Protein AF-A0A7X8E105-F1 (afdb_monomer)

Foldseek 3Di:
DVVVVPLVAAADCVNVPCVLVVCVVVVVVVSNVVSVVRYDPDPQSPAAADDPPPPPPDPDPVCVVVVPDDDAAQEDDPVLVVCVVVLVVCVVVVVVVVNVVVCVNHNHHNYHHPDDDPPVVLVPDDPVVNCVSVVDDDPNHPYPDVCVVVVVVVVVVVVD

Radius of gyration: 24.84 Å; Cα contacts (8 Å, |Δi|>4): 97; chains: 1; bounding box: 50×41×73 Å

pLDDT: mean 80.39, std 12.12, range [47.88, 96.81]

Mean predicted aligned error: 11.51 Å

Secondary structure (DSSP, 8-state):
-HHHHHHHS--SGGGTTTHHHHHHHTT-HHHHHHHHHTS---TTTSPEEPP----SS----HHHHTTPPPPPPSB--HHHHHHHHHHHHHHHTT-HHHHHHHHHHSPPPSBS--PPPPHHHHTTS-HHHHHHHTT-----EEP--TTHHHHHHHHHHHT-

Sequence (160 aa):
MLTKLNNQLLVNDSQLGDHLNQAVHQGRRSDFGLLLALLSEDARDLPRIADDATTDAGQTDWRQYFELPEQNPLYSGELDHLRAPQLSELAQHKQLDSLRLMIAMRAEPLRHANDLLPTEVSTNLDPRTQARLAGLQYHSTLPQDPSRILSVIESVNALA

Solvent-accessible surface area (backbone atoms only — not comparable to full-atom values): 9952 Å² total; per-residue (Å²): 114,65,72,60,50,53,76,76,44,67,51,53,66,82,81,52,61,61,54,58,58,49,22,60,77,70,66,36,60,69,58,34,53,52,58,60,69,52,35,56,85,52,80,83,74,52,83,39,71,47,70,75,78,73,65,84,76,64,82,70,57,62,50,69,76,66,66,53,75,82,80,69,45,62,45,47,51,75,68,48,65,68,42,50,60,57,52,48,51,30,58,73,70,64,37,57,69,62,44,49,52,50,42,72,78,50,58,73,48,80,32,69,67,88,72,76,73,56,70,80,58,50,72,68,42,56,70,69,59,40,43,40,74,73,69,53,77,85,83,60,54,44,78,82,54,84,64,64,58,50,59,54,53,52,54,54,62,76,74,108

Structure (mmCIF, N/CA/C/O backbone):
data_AF-A0A7X8E105-F1
#
_entry.id   AF-A0A7X8E105-F1
#
loop_
_atom_site.group_PDB
_atom_site.id
_atom_site.type_symbol
_atom_site.label_atom_id
_atom_site.label_alt_id
_atom_site.label_comp_id
_atom_site.label_asym_id
_atom_site.label_entity_id
_atom_site.label_seq_id
_atom_site.pdbx_PDB_ins_code
_atom_site.Cartn_x
_atom_site.Cartn_y
_atom_site.Cartn_z
_atom_site.occupancy
_atom_site.B_iso_or_equiv
_atom_site.auth_seq_id
_atom_site.auth_comp_id
_atom_site.auth_asym_id
_atom_site.auth_atom_id
_atom_site.pdbx_PDB_model_num
ATOM 1 N N . MET A 1 1 ? -9.027 20.424 5.148 1.00 47.88 1 MET A N 1
ATOM 2 C CA . MET A 1 1 ? -10.312 19.850 4.683 1.00 47.88 1 MET A CA 1
ATOM 3 C C . MET A 1 1 ? -10.515 18.412 5.163 1.00 47.88 1 MET A C 1
ATOM 5 O O . MET A 1 1 ? -11.601 18.147 5.653 1.00 47.88 1 MET A O 1
ATOM 9 N N . LEU A 1 2 ? -9.517 17.510 5.139 1.00 56.56 2 LEU A N 1
ATOM 10 C CA . LEU A 1 2 ? -9.733 16.121 5.608 1.00 56.56 2 LEU A CA 1
ATOM 11 C C . LEU A 1 2 ? -9.929 15.945 7.111 1.00 56.56 2 LEU A C 1
ATOM 13 O O . LEU A 1 2 ? -10.621 15.023 7.508 1.00 56.56 2 LEU A O 1
ATOM 17 N N . THR A 1 3 ? -9.389 16.823 7.955 1.00 58.59 3 THR A N 1
ATOM 18 C CA . THR A 1 3 ? -9.694 16.801 9.398 1.00 58.59 3 THR A CA 1
ATOM 19 C C . THR A 1 3 ? -11.183 17.027 9.672 1.00 58.59 3 THR A C 1
ATOM 21 O O . THR A 1 3 ? -11.729 16.448 10.603 1.00 58.59 3 THR A O 1
ATOM 24 N N . LYS A 1 4 ? -11.874 17.798 8.817 1.00 62.94 4 LYS A N 1
ATOM 25 C CA . LYS A 1 4 ? -13.337 17.940 8.878 1.00 62.94 4 LYS A CA 1
ATOM 26 C C . LYS A 1 4 ? -14.056 16.658 8.440 1.00 62.94 4 LYS A C 1
ATOM 28 O O . LYS A 1 4 ? -15.032 16.297 9.079 1.00 62.94 4 LYS A O 1
ATOM 33 N N . LEU A 1 5 ? -13.547 15.965 7.414 1.00 67.94 5 LEU A N 1
ATOM 34 C CA . LEU A 1 5 ? -14.068 14.660 6.976 1.00 67.94 5 LEU A CA 1
ATOM 35 C C . LEU A 1 5 ? -13.868 13.579 8.053 1.00 67.94 5 LEU A C 1
ATOM 37 O O . LEU A 1 5 ? -14.796 12.830 8.326 1.00 67.94 5 LEU A O 1
ATOM 41 N N . ASN A 1 6 ? -12.708 13.544 8.724 1.00 69.56 6 ASN A N 1
ATOM 42 C CA . ASN A 1 6 ? -12.470 12.649 9.865 1.00 69.56 6 ASN A CA 1
ATOM 43 C C . ASN A 1 6 ? -13.480 12.880 10.985 1.00 69.56 6 ASN A C 1
ATOM 45 O O . ASN A 1 6 ? -13.945 11.920 11.567 1.00 69.56 6 ASN A O 1
ATOM 49 N N . ASN A 1 7 ? -13.840 14.127 11.286 1.00 68.19 7 ASN A N 1
ATOM 50 C CA . ASN A 1 7 ? -14.806 14.403 12.350 1.00 68.19 7 ASN A CA 1
ATOM 51 C C . ASN A 1 7 ? -16.255 14.057 11.972 1.00 68.19 7 ASN A C 1
ATOM 53 O O . ASN A 1 7 ? -17.110 14.027 12.851 1.00 68.19 7 ASN A O 1
ATOM 57 N N . GLN A 1 8 ? -16.545 13.841 10.688 1.00 75.44 8 GLN A N 1
ATOM 58 C CA . GLN A 1 8 ? -17.881 13.491 10.195 1.00 75.44 8 GLN A CA 1
ATOM 59 C C . GLN A 1 8 ? -18.076 11.981 10.009 1.00 75.44 8 GLN A C 1
ATOM 61 O O . GLN A 1 8 ? -19.216 11.526 9.974 1.00 75.44 8 GLN A O 1
ATOM 66 N N . LEU A 1 9 ? -16.988 11.218 9.888 1.00 80.50 9 LEU A N 1
ATOM 67 C CA . LEU A 1 9 ? -17.001 9.772 9.682 1.00 80.50 9 LEU A CA 1
ATOM 68 C C . LEU A 1 9 ? -16.396 9.061 10.889 1.00 80.50 9 LEU A C 1
ATOM 70 O O . LEU A 1 9 ? -15.432 9.542 11.484 1.00 80.50 9 LEU A O 1
ATOM 74 N N . LEU A 1 10 ? -16.940 7.893 11.222 1.00 83.25 10 LEU A N 1
ATOM 75 C CA . LEU A 1 10 ? -16.313 7.009 12.193 1.00 83.25 10 LEU A CA 1
ATOM 76 C C . LEU A 1 10 ? -15.106 6.332 11.525 1.00 83.25 10 LEU A C 1
ATOM 78 O O . LEU A 1 10 ? -15.246 5.670 10.505 1.00 83.25 10 LEU A O 1
ATOM 82 N N . VAL A 1 11 ? -13.914 6.558 12.060 1.00 79.19 11 VAL A N 1
ATOM 83 C CA . VAL A 1 11 ? -12.634 6.084 11.516 1.00 79.19 11 VAL A CA 1
ATOM 84 C C . VAL A 1 11 ? -11.923 5.219 12.545 1.00 79.19 11 VAL A C 1
ATOM 86 O O . VAL A 1 11 ? -11.534 4.102 12.232 1.00 79.19 11 VAL A O 1
ATOM 89 N N . ASN A 1 12 ? -11.765 5.730 13.767 1.00 80.38 12 ASN A N 1
ATOM 90 C CA . ASN A 1 12 ? -10.995 5.093 14.830 1.00 80.38 12 ASN A CA 1
ATOM 91 C C . ASN A 1 12 ? -11.792 5.036 16.135 1.00 80.38 12 ASN A C 1
ATOM 93 O O . ASN A 1 12 ? -12.640 5.886 16.402 1.00 80.38 12 ASN A O 1
ATOM 97 N N . ASP A 1 13 ? -11.442 4.073 16.987 1.00 79.75 13 ASP A N 1
ATOM 98 C CA . ASP A 1 13 ? -12.097 3.855 18.283 1.00 79.75 13 ASP A CA 1
ATOM 99 C C . ASP A 1 13 ? -11.965 5.058 19.236 1.00 79.75 13 ASP A C 1
ATOM 101 O O . ASP A 1 13 ? -12.845 5.334 20.042 1.00 79.75 13 ASP A O 1
ATOM 105 N N . SER A 1 14 ? -10.932 5.891 19.070 1.00 79.44 14 SER A N 1
ATOM 106 C CA . SER A 1 14 ? -10.806 7.140 19.836 1.00 79.44 14 SER A CA 1
ATOM 107 C C . SER A 1 14 ? -11.996 8.093 19.658 1.00 79.44 14 SER A C 1
ATOM 109 O O . SER A 1 14 ? -12.254 8.916 20.532 1.00 79.44 14 SER A O 1
ATOM 111 N N . GLN A 1 15 ? -12.737 7.981 18.551 1.00 80.25 15 GLN A N 1
ATOM 112 C CA . GLN A 1 15 ? -13.951 8.758 18.296 1.00 80.25 15 GLN A CA 1
ATOM 113 C C . GLN A 1 15 ? -15.186 8.166 18.988 1.00 80.25 15 GLN A C 1
ATOM 115 O O . GLN A 1 15 ? -16.162 8.883 19.199 1.00 80.25 15 GLN A O 1
ATOM 120 N N . LEU A 1 16 ? -15.144 6.879 19.347 1.00 83.75 16 LEU A N 1
ATOM 121 C CA . LEU A 1 16 ? -16.179 6.187 20.118 1.00 83.75 16 LEU A CA 1
ATOM 122 C C . LEU A 1 16 ? -16.020 6.391 21.632 1.00 83.75 16 LEU A C 1
ATOM 124 O O . LEU A 1 16 ? -16.970 6.147 22.378 1.00 83.75 16 LEU A O 1
ATOM 128 N N . GLY A 1 17 ? -14.853 6.842 22.099 1.00 84.12 17 GLY A N 1
ATOM 129 C CA . GLY A 1 17 ? -14.579 7.024 23.525 1.00 84.12 17 GLY A CA 1
ATOM 130 C C . GLY A 1 17 ? -14.746 5.708 24.290 1.00 84.12 17 GLY A C 1
ATOM 131 O O . GLY A 1 17 ? -14.163 4.695 23.925 1.00 84.12 17 GLY A O 1
ATOM 132 N N . ASP A 1 18 ? -15.587 5.702 25.326 1.00 84.31 18 ASP A N 1
ATOM 133 C CA . ASP A 1 18 ? -15.815 4.509 26.153 1.00 84.31 18 ASP A CA 1
ATOM 134 C C . ASP A 1 18 ? -16.947 3.604 25.650 1.00 84.31 18 ASP A C 1
ATOM 136 O O . ASP A 1 18 ? -17.226 2.572 26.263 1.00 84.31 18 ASP A O 1
ATOM 140 N N . HIS A 1 19 ? -17.638 3.955 24.561 1.00 85.44 19 HIS A N 1
ATOM 141 C CA . HIS A 1 19 ? -18.810 3.198 24.112 1.00 85.44 19 HIS A CA 1
ATOM 142 C C . HIS A 1 19 ? -18.475 1.751 23.737 1.00 85.44 19 HIS A C 1
ATOM 144 O O . HIS A 1 19 ? -19.245 0.844 24.069 1.00 85.44 19 HIS A O 1
ATOM 150 N N . LEU A 1 20 ? -17.312 1.522 23.116 1.00 86.75 20 LEU A N 1
ATOM 151 C CA . LEU A 1 20 ? -16.842 0.179 22.785 1.00 86.75 20 LEU A CA 1
ATOM 152 C C . LEU A 1 20 ? -16.576 -0.640 24.062 1.00 86.75 20 LEU A C 1
ATOM 154 O O . LEU A 1 20 ? -17.087 -1.753 24.203 1.00 86.75 20 LEU A O 1
ATOM 158 N N . ASN A 1 21 ? -15.879 -0.053 25.040 1.00 86.62 21 ASN A N 1
ATOM 159 C CA . ASN A 1 21 ? -15.610 -0.674 26.342 1.00 86.62 21 ASN A CA 1
ATOM 160 C C . ASN A 1 21 ? -16.901 -0.973 27.119 1.00 86.62 21 ASN A C 1
ATOM 162 O O . ASN A 1 21 ? -17.079 -2.068 27.654 1.00 86.62 21 ASN A O 1
ATOM 166 N N . GLN A 1 22 ? -17.848 -0.035 27.150 1.00 89.25 22 GLN A N 1
ATOM 167 C CA . GLN A 1 22 ? -19.138 -0.218 27.817 1.00 89.25 22 GLN A CA 1
ATOM 168 C C . GLN A 1 22 ? -19.960 -1.350 27.192 1.00 89.25 22 GLN A C 1
ATOM 170 O O . GLN A 1 22 ? -20.595 -2.111 27.926 1.00 89.25 22 GLN A O 1
ATOM 175 N N . ALA A 1 23 ? -19.943 -1.499 25.863 1.00 89.44 23 ALA A N 1
ATOM 176 C CA . ALA A 1 23 ? -20.623 -2.600 25.183 1.00 89.44 23 ALA A CA 1
ATOM 177 C C . ALA A 1 23 ? -20.045 -3.967 25.596 1.00 89.44 23 ALA A C 1
ATOM 179 O O . ALA A 1 23 ? -20.809 -4.907 25.838 1.00 89.44 23 ALA A O 1
ATOM 180 N N . VAL A 1 24 ? -18.719 -4.057 25.765 1.00 89.56 24 VAL A N 1
ATOM 181 C CA . VAL A 1 24 ? -18.041 -5.255 26.289 1.00 89.56 24 VAL A CA 1
ATOM 182 C C . VAL A 1 24 ? -18.440 -5.521 27.742 1.00 89.56 24 VAL A C 1
ATOM 184 O O . VAL A 1 24 ? -18.900 -6.620 28.054 1.00 89.56 24 VAL A O 1
ATOM 187 N N . HIS A 1 25 ? -18.332 -4.519 28.622 1.00 90.81 25 HIS A N 1
ATOM 188 C CA . HIS A 1 25 ? -18.651 -4.663 30.049 1.00 90.81 25 HIS A CA 1
ATOM 189 C C . HIS A 1 25 ? -20.110 -5.053 30.309 1.00 90.81 25 HIS A C 1
ATOM 191 O O . HIS A 1 25 ? -20.396 -5.790 31.249 1.00 90.81 25 HIS A O 1
ATOM 197 N N . GLN A 1 26 ? -21.037 -4.585 29.474 1.00 91.94 26 GLN A N 1
ATOM 198 C CA . GLN A 1 26 ? -22.472 -4.851 29.611 1.00 91.94 26 GLN A CA 1
ATOM 199 C C . GLN A 1 26 ? -22.929 -6.109 28.851 1.00 91.94 26 GLN A C 1
ATOM 201 O O . GLN A 1 26 ? -24.121 -6.405 28.822 1.00 91.94 26 GLN A O 1
ATOM 206 N N . GLY A 1 27 ? -22.013 -6.849 28.212 1.00 88.94 27 GLY A N 1
ATOM 207 C CA . GLY A 1 27 ? -22.332 -8.074 27.472 1.00 88.94 27 GLY A CA 1
ATOM 208 C C . GLY A 1 27 ? -23.115 -7.858 26.169 1.00 88.94 27 GLY A C 1
ATOM 209 O O . GLY A 1 27 ? -23.638 -8.819 25.601 1.00 88.94 27 GLY A O 1
ATOM 210 N N . ARG A 1 28 ? -23.184 -6.621 25.658 1.00 91.69 28 ARG A N 1
ATOM 211 C CA . ARG A 1 28 ? -23.928 -6.244 24.444 1.00 91.69 28 ARG A CA 1
ATOM 212 C C . ARG A 1 28 ? -23.113 -6.545 23.186 1.00 91.69 28 ARG A C 1
ATOM 214 O O . ARG A 1 28 ? -22.621 -5.653 22.501 1.00 91.69 28 ARG A O 1
ATOM 221 N N . ARG A 1 29 ? -22.957 -7.837 22.881 1.00 88.69 29 ARG A N 1
ATOM 222 C CA . ARG A 1 29 ? -22.116 -8.320 21.767 1.00 88.69 29 ARG A CA 1
ATOM 223 C C . ARG A 1 29 ? -22.576 -7.840 20.387 1.00 88.69 29 ARG A C 1
ATOM 225 O O . ARG A 1 29 ? -21.732 -7.647 19.519 1.00 88.69 29 ARG A O 1
ATOM 232 N N . SER A 1 30 ? -23.882 -7.646 20.189 1.00 90.88 30 SER A N 1
ATOM 233 C CA . SER A 1 30 ? -24.438 -7.088 18.948 1.00 90.88 30 SER A CA 1
ATOM 234 C C . SER A 1 30 ? -23.965 -5.658 18.715 1.00 90.88 30 SER A C 1
ATOM 236 O O . SER A 1 30 ? -23.491 -5.334 17.631 1.00 90.88 30 SER A O 1
ATOM 238 N N . ASP A 1 31 ? -24.047 -4.831 19.756 1.00 89.50 31 ASP A N 1
ATOM 239 C CA . ASP A 1 31 ? -23.687 -3.417 19.703 1.00 89.50 31 ASP A CA 1
ATOM 240 C C . ASP A 1 31 ? -22.180 -3.277 19.507 1.00 89.50 31 ASP A C 1
ATOM 242 O O . ASP A 1 31 ? -21.737 -2.518 18.655 1.00 89.50 31 ASP A O 1
ATOM 246 N N . PHE A 1 32 ? -21.391 -4.079 20.228 1.00 90.75 32 PHE A N 1
ATOM 247 C CA . PHE A 1 32 ? -19.945 -4.150 20.036 1.00 90.75 32 PHE A CA 1
ATOM 248 C C . PHE A 1 32 ? -19.573 -4.516 18.592 1.00 90.75 32 PHE A C 1
ATOM 250 O O . PHE A 1 32 ? -18.759 -3.834 17.977 1.00 90.75 32 PHE A O 1
ATOM 257 N N . GLY A 1 33 ? -20.191 -5.564 18.034 1.00 89.88 33 GLY A N 1
ATOM 258 C CA . GLY A 1 33 ? -19.922 -5.992 16.661 1.00 89.88 33 GLY A CA 1
ATOM 259 C C . GLY A 1 33 ? -20.292 -4.927 15.629 1.00 89.88 33 GLY A C 1
ATOM 260 O O . GLY A 1 33 ? -19.548 -4.714 14.677 1.00 89.88 33 GLY A O 1
ATOM 261 N N . LEU A 1 34 ? -21.403 -4.219 15.844 1.00 90.81 34 LEU A N 1
ATOM 262 C CA . LEU A 1 34 ? -21.832 -3.130 14.970 1.00 90.81 34 LEU A CA 1
ATOM 263 C C . LEU A 1 34 ? -20.888 -1.927 15.053 1.00 90.81 34 LEU A C 1
ATOM 265 O O . LEU A 1 34 ? -20.498 -1.398 14.018 1.00 90.81 34 LEU A O 1
ATOM 269 N N . LEU A 1 35 ? -20.496 -1.509 16.261 1.00 89.12 35 LEU A N 1
ATOM 270 C CA . LEU A 1 35 ? -19.550 -0.406 16.453 1.00 89.12 35 LEU A CA 1
ATOM 271 C C . LEU A 1 35 ? -18.198 -0.709 15.805 1.00 89.12 35 LEU A C 1
ATOM 273 O O . LEU A 1 35 ? -17.627 0.161 15.156 1.00 89.12 35 LEU A O 1
ATOM 277 N N . LEU A 1 36 ? -17.720 -1.947 15.930 1.00 88.44 36 LEU A N 1
ATOM 278 C CA . LEU A 1 36 ? -16.463 -2.378 15.329 1.00 88.44 36 LEU A CA 1
ATOM 279 C C . LEU A 1 36 ? -16.541 -2.433 13.795 1.00 88.44 36 LEU A C 1
ATOM 281 O O . LEU A 1 36 ? -15.583 -2.052 13.134 1.00 88.44 36 LEU A O 1
ATOM 285 N N . ALA A 1 37 ? -17.684 -2.830 13.228 1.00 88.62 37 ALA A N 1
ATOM 286 C CA . ALA A 1 37 ? -17.911 -2.840 11.779 1.00 88.62 37 ALA A CA 1
ATOM 287 C C . ALA A 1 37 ? -18.043 -1.435 11.156 1.00 88.62 37 ALA A C 1
ATOM 289 O O . ALA A 1 37 ? -17.936 -1.292 9.942 1.00 88.62 37 ALA A O 1
ATOM 290 N N . LEU A 1 38 ? -18.310 -0.405 11.965 1.00 86.50 38 LEU A N 1
ATOM 291 C CA . LEU A 1 38 ? -18.368 0.988 11.512 1.00 86.50 38 LEU A CA 1
ATOM 292 C C . LEU A 1 38 ? -16.994 1.670 11.489 1.00 86.50 38 LEU A C 1
ATOM 294 O O . LEU A 1 38 ? -16.881 2.767 10.944 1.00 86.50 38 LEU A O 1
ATOM 298 N N . LEU A 1 39 ? -15.976 1.075 12.116 1.00 86.25 39 LEU A N 1
ATOM 299 C CA . LEU A 1 39 ? -14.613 1.602 12.096 1.00 86.25 39 LEU A CA 1
ATOM 300 C C . LEU A 1 39 ? -13.982 1.407 10.713 1.00 86.25 39 LEU A C 1
ATOM 302 O O . LEU A 1 39 ? -14.370 0.520 9.955 1.00 86.25 39 LEU A O 1
ATOM 306 N N . SER A 1 40 ? -12.986 2.233 10.386 1.00 84.00 40 SER A N 1
ATOM 307 C CA . SER A 1 40 ? -12.274 2.090 9.116 1.00 84.00 40 SER A CA 1
ATOM 308 C C . SER A 1 40 ? -11.473 0.788 9.102 1.00 84.00 40 SER A C 1
ATOM 310 O O . SER A 1 40 ? -10.639 0.549 9.975 1.00 84.00 40 SER A O 1
ATOM 312 N N . GLU A 1 41 ? -11.689 -0.035 8.076 1.00 80.81 41 GLU A N 1
ATOM 313 C CA . GLU A 1 41 ? -10.899 -1.247 7.829 1.00 80.81 41 GLU A CA 1
ATOM 314 C C . GLU A 1 41 ? -9.551 -0.942 7.146 1.00 80.81 41 GLU A C 1
ATOM 316 O O . GLU A 1 41 ? -8.696 -1.822 7.014 1.00 80.81 41 GLU A O 1
ATOM 321 N N . ASP A 1 42 ? -9.327 0.297 6.686 1.00 79.81 42 ASP A N 1
ATOM 322 C CA . ASP A 1 42 ? -8.090 0.650 5.994 1.00 79.81 42 ASP A CA 1
ATOM 323 C C . ASP A 1 42 ? -6.918 0.734 6.980 1.00 79.81 42 ASP A C 1
ATOM 325 O O . ASP A 1 42 ? -6.835 1.636 7.815 1.00 79.81 42 ASP A O 1
ATOM 329 N N . ALA A 1 43 ? -5.932 -0.151 6.797 1.00 76.00 43 ALA A N 1
ATOM 330 C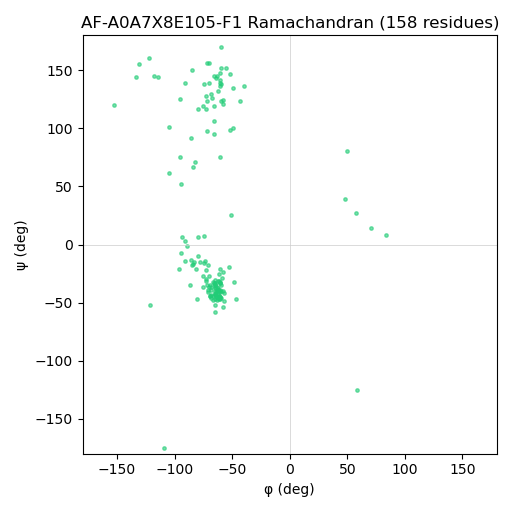 CA . ALA A 1 43 ? -4.698 -0.200 7.581 1.00 76.00 43 ALA A CA 1
ATOM 331 C C . ALA A 1 43 ? -3.931 1.140 7.647 1.00 76.00 43 ALA A C 1
ATOM 333 O O . ALA A 1 43 ? -3.052 1.349 8.485 1.00 76.00 43 ALA A O 1
ATOM 334 N N . ARG A 1 44 ? -4.210 2.046 6.709 1.00 73.81 44 ARG A N 1
ATOM 335 C CA . ARG A 1 44 ? -3.569 3.358 6.581 1.00 73.81 44 ARG A CA 1
ATOM 336 C C . ARG A 1 44 ? -4.200 4.408 7.503 1.00 73.81 44 ARG A C 1
ATOM 338 O O . ARG A 1 44 ? -3.558 5.427 7.733 1.00 73.81 44 ARG A O 1
ATOM 345 N N . ASP A 1 45 ? -5.387 4.134 8.042 1.00 74.25 45 ASP A N 1
ATOM 346 C CA . ASP A 1 45 ? -6.116 5.004 8.971 1.00 74.25 45 ASP A CA 1
ATOM 347 C C . ASP A 1 45 ? -5.805 4.715 10.444 1.00 74.25 45 ASP A C 1
ATOM 349 O O . ASP A 1 45 ? -6.100 5.544 11.313 1.00 74.25 45 ASP A O 1
ATOM 353 N N . LEU A 1 46 ? -5.174 3.568 10.719 1.00 73.50 46 LEU A N 1
ATOM 354 C CA . LEU A 1 46 ? -4.693 3.247 12.053 1.00 73.50 46 LEU A CA 1
ATOM 355 C C . LEU A 1 46 ? -3.615 4.244 12.496 1.00 73.50 46 LEU A C 1
ATOM 357 O O . LEU A 1 46 ? -2.802 4.697 11.680 1.00 73.50 46 LEU A O 1
ATOM 361 N N . PRO A 1 47 ? -3.572 4.570 13.799 1.00 68.62 47 PRO A N 1
ATOM 362 C CA . PRO A 1 47 ? -2.560 5.457 14.345 1.00 68.62 47 PRO A CA 1
ATOM 363 C C . PRO A 1 47 ? -1.162 4.902 14.062 1.00 68.62 47 PRO A C 1
ATOM 365 O O . PRO A 1 47 ? -0.814 3.800 14.483 1.00 68.62 47 PRO A O 1
ATOM 368 N N . ARG A 1 48 ? -0.346 5.692 13.360 1.00 67.56 48 ARG A N 1
ATOM 369 C CA . ARG A 1 48 ? 1.080 5.416 13.185 1.00 67.56 48 ARG A CA 1
ATOM 370 C C . ARG A 1 48 ? 1.836 6.197 14.242 1.00 67.56 48 ARG A C 1
ATOM 372 O O . ARG A 1 48 ? 1.661 7.408 14.362 1.00 67.56 48 ARG A O 1
ATOM 379 N N . ILE A 1 49 ? 2.652 5.508 15.021 1.00 68.94 49 ILE A N 1
ATOM 380 C CA . ILE A 1 49 ? 3.628 6.176 15.874 1.00 68.94 49 ILE A CA 1
ATOM 381 C C . ILE A 1 49 ? 4.701 6.698 14.920 1.00 68.94 49 ILE A C 1
ATOM 383 O O . ILE A 1 49 ? 5.149 5.948 14.053 1.00 68.94 49 ILE A O 1
ATOM 387 N N . ALA A 1 50 ? 5.036 7.988 14.994 1.00 66.12 50 ALA A N 1
ATOM 388 C CA . ALA A 1 50 ? 6.195 8.473 14.254 1.00 66.12 50 ALA A CA 1
ATOM 389 C C . ALA A 1 50 ? 7.408 7.667 14.728 1.00 66.12 50 ALA A C 1
ATOM 391 O O . ALA A 1 50 ? 7.675 7.638 15.928 1.00 66.12 50 ALA A O 1
ATOM 392 N N . ASP A 1 51 ? 8.129 7.012 13.825 1.00 63.16 51 ASP A N 1
ATOM 393 C CA . ASP A 1 51 ? 9.506 6.662 14.151 1.00 63.16 51 ASP A CA 1
ATOM 394 C C . ASP A 1 51 ? 10.225 7.984 14.425 1.00 63.16 51 ASP A C 1
ATOM 396 O O . ASP A 1 51 ? 9.950 8.977 13.734 1.00 63.16 51 ASP A O 1
ATOM 400 N N . ASP A 1 52 ? 11.075 8.022 15.459 1.00 55.28 52 ASP A N 1
ATOM 401 C CA . ASP A 1 52 ? 11.972 9.156 15.671 1.00 55.28 52 ASP A CA 1
ATOM 402 C C . ASP A 1 52 ? 12.531 9.511 14.307 1.00 55.28 52 ASP A C 1
ATOM 404 O O . ASP A 1 52 ? 13.046 8.619 13.621 1.00 55.28 52 ASP A O 1
ATOM 408 N N . ALA A 1 53 ? 12.338 10.768 13.888 1.00 54.62 53 ALA A N 1
ATOM 409 C CA . ALA A 1 53 ? 12.955 11.289 12.686 1.00 54.62 53 ALA A CA 1
ATOM 410 C C . ALA A 1 53 ? 14.418 10.919 12.829 1.00 54.62 53 ALA A C 1
ATOM 412 O O . ALA A 1 53 ? 15.121 11.498 13.658 1.00 54.62 53 ALA A O 1
ATOM 413 N N . THR A 1 54 ? 14.820 9.848 12.145 1.00 51.81 54 THR A N 1
ATOM 414 C CA . THR A 1 54 ? 16.158 9.323 12.276 1.00 51.81 54 THR A CA 1
ATOM 415 C C . THR A 1 54 ? 16.949 10.459 11.698 1.00 51.81 54 THR A C 1
ATOM 417 O O . THR A 1 54 ? 16.800 10.764 10.514 1.00 51.81 54 THR A O 1
ATOM 420 N N . THR A 1 55 ? 17.616 11.193 12.589 1.00 48.62 55 THR A N 1
ATOM 421 C CA . THR A 1 55 ? 18.413 12.361 12.262 1.00 48.62 55 THR A CA 1
ATOM 422 C C . THR A 1 55 ? 19.146 12.033 10.975 1.00 48.62 55 THR A C 1
ATOM 424 O O . THR A 1 55 ? 19.641 10.911 10.864 1.00 48.62 55 THR A O 1
ATOM 427 N N . ASP A 1 56 ? 19.184 12.974 10.031 1.00 52.09 56 ASP A N 1
ATOM 428 C CA . ASP A 1 56 ? 19.841 12.943 8.711 1.00 52.09 56 ASP A CA 1
ATOM 429 C C . ASP A 1 56 ? 21.339 12.525 8.717 1.00 52.09 56 ASP A C 1
ATOM 431 O O . ASP A 1 56 ? 22.113 12.885 7.832 1.00 52.09 56 ASP A O 1
ATOM 435 N N . ALA A 1 57 ? 21.805 11.768 9.709 1.00 49.69 57 ALA A N 1
ATOM 436 C CA . ALA A 1 57 ? 23.007 10.962 9.704 1.00 49.69 57 ALA A CA 1
ATOM 437 C C . ALA A 1 57 ? 22.914 9.904 8.595 1.00 49.69 57 ALA A C 1
ATOM 439 O O . ALA A 1 57 ? 22.664 8.729 8.843 1.00 49.69 57 ALA A O 1
ATOM 440 N N . GLY A 1 58 ? 23.107 10.375 7.362 1.00 55.84 58 GLY A N 1
ATOM 441 C CA . GLY A 1 58 ? 23.352 9.595 6.163 1.00 55.84 58 GLY A CA 1
ATOM 442 C C . GLY A 1 58 ? 22.359 8.463 5.984 1.00 55.84 58 GLY A C 1
ATOM 443 O O . GLY A 1 58 ? 22.708 7.313 6.255 1.00 55.84 58 GLY A O 1
ATOM 444 N N . GLN A 1 59 ? 21.156 8.765 5.477 1.00 64.81 59 GLN A N 1
ATOM 445 C CA . GLN A 1 59 ? 20.344 7.741 4.821 1.00 64.81 59 GLN A CA 1
ATOM 446 C C . GLN A 1 59 ? 21.236 7.075 3.775 1.00 64.81 59 GLN A C 1
ATOM 448 O O . GLN A 1 59 ? 21.512 7.631 2.714 1.00 64.81 59 GLN A O 1
ATOM 453 N N . THR A 1 60 ? 21.785 5.920 4.141 1.00 72.94 60 THR A N 1
ATOM 454 C CA . THR A 1 60 ? 22.632 5.147 3.254 1.00 72.94 60 THR A CA 1
ATOM 455 C C . THR A 1 60 ? 21.705 4.709 2.145 1.00 72.94 60 THR A C 1
ATOM 457 O O . THR A 1 60 ? 20.694 4.057 2.418 1.00 72.94 60 THR A O 1
ATOM 460 N N . ASP A 1 61 ? 21.996 5.115 0.912 1.00 82.06 61 ASP A N 1
ATOM 461 C CA . ASP A 1 61 ? 21.253 4.601 -0.223 1.00 82.06 61 ASP A CA 1
ATOM 462 C C . ASP A 1 61 ? 21.565 3.107 -0.321 1.00 82.06 61 ASP A C 1
ATOM 464 O O . ASP A 1 61 ? 22.583 2.687 -0.868 1.00 82.06 61 ASP A O 1
ATOM 468 N N . TRP A 1 62 ? 20.695 2.294 0.277 1.00 83.69 62 TRP A N 1
ATOM 469 C CA . TRP A 1 62 ? 20.833 0.846 0.304 1.00 83.69 62 TRP A CA 1
ATOM 470 C C . TRP A 1 62 ? 20.872 0.266 -1.106 1.00 83.69 62 TRP A C 1
ATOM 472 O O . TRP A 1 62 ? 21.509 -0.762 -1.319 1.00 83.69 62 TRP A O 1
ATOM 482 N N . ARG A 1 63 ? 20.234 0.923 -2.085 1.00 84.88 63 ARG A N 1
ATOM 483 C CA . ARG A 1 63 ? 20.303 0.480 -3.479 1.00 84.88 63 ARG A CA 1
ATOM 484 C C . ARG A 1 63 ? 21.695 0.696 -4.035 1.00 84.88 63 ARG A C 1
ATOM 486 O O . ARG A 1 63 ? 22.227 -0.220 -4.650 1.00 84.88 63 ARG A O 1
ATOM 493 N N . GLN A 1 64 ? 22.287 1.858 -3.771 1.00 86.38 64 GLN A N 1
ATOM 494 C CA . GLN A 1 64 ? 23.664 2.137 -4.161 1.00 86.38 64 GLN A CA 1
ATOM 495 C C . GLN A 1 64 ? 24.655 1.221 -3.429 1.00 86.38 64 GLN A C 1
ATOM 497 O O . GLN A 1 64 ? 25.553 0.675 -4.058 1.00 86.38 64 GLN A O 1
ATOM 502 N N . TYR A 1 65 ? 24.471 1.005 -2.123 1.00 88.62 65 TYR A N 1
ATOM 503 C CA . TYR A 1 65 ? 25.341 0.159 -1.301 1.00 88.62 65 TYR A CA 1
ATOM 504 C C . TYR A 1 65 ? 25.376 -1.301 -1.774 1.00 88.62 65 TYR A C 1
ATOM 506 O O . TYR A 1 65 ? 26.435 -1.922 -1.781 1.00 88.62 65 TYR A O 1
ATOM 514 N N . PHE A 1 66 ? 24.226 -1.846 -2.176 1.00 89.50 66 PHE A N 1
ATOM 515 C CA . PHE A 1 66 ? 24.110 -3.213 -2.690 1.00 89.50 66 PHE A CA 1
ATOM 516 C C . PHE A 1 66 ? 24.215 -3.307 -4.218 1.00 89.50 66 PHE A C 1
ATOM 518 O O . PHE A 1 66 ? 23.968 -4.383 -4.760 1.00 89.50 66 PHE A O 1
ATOM 525 N N . GLU A 1 67 ? 24.530 -2.202 -4.906 1.00 87.38 67 GLU A N 1
ATOM 526 C CA . GLU A 1 67 ? 24.570 -2.119 -6.374 1.00 87.38 67 GLU A CA 1
ATOM 527 C C . GLU A 1 67 ? 23.312 -2.721 -7.031 1.00 87.38 67 GLU A C 1
ATOM 529 O O . GLU A 1 67 ? 23.367 -3.417 -8.047 1.00 87.38 67 GLU A O 1
ATOM 534 N N . LEU A 1 68 ? 22.147 -2.490 -6.415 1.00 84.81 68 LEU A N 1
ATOM 535 C CA . LEU A 1 68 ? 20.886 -3.022 -6.913 1.00 84.81 68 LEU A CA 1
ATOM 536 C C . LEU A 1 68 ? 20.553 -2.390 -8.274 1.00 84.81 68 LEU A C 1
ATOM 538 O O . LEU A 1 68 ? 20.801 -1.196 -8.471 1.00 84.81 68 LEU A O 1
ATOM 542 N N . PRO A 1 69 ? 19.932 -3.152 -9.197 1.00 80.31 69 PRO A N 1
ATOM 543 C CA . PRO A 1 69 ? 19.484 -2.622 -10.484 1.00 80.31 69 PRO A CA 1
ATOM 544 C C . PRO A 1 69 ? 18.473 -1.488 -10.285 1.00 80.31 69 PRO A C 1
ATOM 546 O O . PRO A 1 69 ? 17.983 -1.277 -9.178 1.00 80.31 69 PRO A O 1
ATOM 549 N N . GLU A 1 70 ? 18.118 -0.757 -11.340 1.00 80.81 70 GLU A N 1
ATOM 550 C CA . GLU A 1 70 ? 17.126 0.323 -11.249 1.00 80.81 70 GLU A CA 1
ATOM 551 C C . GLU A 1 70 ? 15.786 -0.150 -10.656 1.00 80.81 70 GLU A C 1
ATOM 553 O O . GLU A 1 70 ? 15.414 -1.327 -10.718 1.00 80.81 70 GLU A O 1
ATOM 558 N N . GLN A 1 71 ? 15.064 0.770 -10.009 1.00 83.62 71 GLN A N 1
ATOM 559 C CA . GLN A 1 71 ? 13.765 0.451 -9.425 1.00 83.62 71 GLN A CA 1
ATOM 560 C C . GLN A 1 71 ? 12.798 0.030 -10.529 1.00 83.62 71 GLN A C 1
ATOM 562 O O . GLN A 1 71 ? 12.669 0.722 -11.535 1.00 83.62 71 GLN A O 1
ATOM 567 N N . ASN A 1 72 ? 12.099 -1.089 -10.317 1.00 83.25 72 ASN A N 1
ATOM 568 C CA . ASN A 1 72 ? 11.130 -1.562 -11.295 1.00 83.25 72 ASN A CA 1
ATOM 569 C C . ASN A 1 72 ? 10.044 -0.491 -11.508 1.00 83.25 72 ASN A C 1
ATOM 571 O O . ASN A 1 72 ? 9.419 -0.082 -10.518 1.00 83.25 72 ASN A O 1
ATOM 575 N N . PRO A 1 73 ? 9.815 -0.023 -12.747 1.00 85.31 73 PRO A N 1
ATOM 576 C CA . PRO A 1 73 ? 8.778 0.959 -13.013 1.00 85.31 73 PRO A CA 1
ATOM 577 C C . PRO A 1 73 ? 7.395 0.424 -12.627 1.00 85.31 73 PRO A C 1
ATOM 579 O O . PRO A 1 73 ? 7.043 -0.726 -12.876 1.00 85.31 73 PRO A O 1
ATOM 582 N N . LEU A 1 74 ? 6.575 1.280 -12.019 1.00 88.12 74 LEU A N 1
ATOM 583 C CA . LEU A 1 74 ? 5.176 0.944 -11.744 1.00 88.12 74 LEU A CA 1
ATOM 584 C C . LEU A 1 74 ? 4.327 1.020 -13.021 1.00 88.12 74 LEU A C 1
ATOM 586 O O . LEU A 1 74 ? 3.422 0.208 -13.209 1.00 88.12 74 LEU A O 1
ATOM 590 N N . TYR A 1 75 ? 4.641 1.985 -13.885 1.00 91.00 75 TYR A N 1
ATOM 591 C CA . TYR A 1 75 ? 3.918 2.287 -15.116 1.00 91.00 75 TYR A CA 1
ATOM 592 C C . TYR A 1 75 ? 4.821 2.090 -16.326 1.00 91.00 75 TYR A C 1
ATOM 594 O O . TYR A 1 75 ? 6.013 2.382 -16.242 1.00 91.00 75 TYR A O 1
ATOM 602 N N . SER A 1 76 ? 4.260 1.624 -17.439 1.00 88.94 76 SER A N 1
ATOM 603 C CA . SER A 1 76 ? 5.044 1.403 -18.650 1.00 88.94 76 SER A CA 1
ATOM 604 C C . SER A 1 76 ? 5.481 2.719 -19.289 1.00 88.94 76 SER A C 1
ATOM 606 O O . SER A 1 76 ? 4.721 3.688 -19.330 1.00 88.94 76 SER A O 1
ATOM 608 N N . GLY A 1 77 ? 6.727 2.746 -19.755 1.00 87.19 77 GLY A N 1
ATOM 609 C CA . GLY A 1 77 ? 7.280 3.812 -20.583 1.00 87.19 77 GLY A CA 1
ATOM 610 C C . GLY A 1 77 ? 7.506 3.366 -22.029 1.00 87.19 77 GLY A C 1
ATOM 611 O O . GLY A 1 77 ? 7.216 2.234 -22.416 1.00 87.19 77 GLY A O 1
ATOM 612 N N . GLU A 1 78 ? 8.104 4.248 -22.833 1.00 85.38 78 GLU A N 1
ATOM 613 C CA . GLU A 1 78 ? 8.355 4.000 -24.263 1.00 85.38 78 GLU A CA 1
ATOM 614 C C . GLU A 1 78 ? 9.183 2.733 -24.523 1.00 85.38 78 GLU A C 1
ATOM 616 O O . GLU A 1 78 ? 8.866 1.943 -25.412 1.00 85.38 78 GLU A O 1
ATOM 621 N N . LEU A 1 79 ? 10.220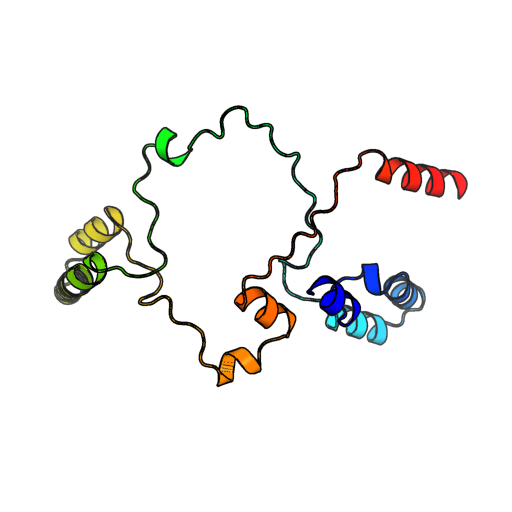 2.499 -23.712 1.00 85.69 79 LEU A N 1
ATOM 622 C CA . LEU A 1 79 ? 11.081 1.319 -23.836 1.00 85.69 79 LEU A CA 1
ATOM 623 C C . LEU A 1 79 ? 10.328 0.011 -23.559 1.00 85.69 79 LEU A C 1
ATOM 625 O O . LEU A 1 79 ? 10.612 -1.004 -24.194 1.00 85.69 79 LEU A O 1
ATOM 629 N N . ASP A 1 80 ? 9.359 0.032 -22.646 1.00 88.62 80 ASP A N 1
ATOM 630 C CA . ASP A 1 80 ? 8.593 -1.161 -22.284 1.00 88.62 80 ASP A CA 1
ATOM 631 C C . ASP A 1 80 ? 7.629 -1.541 -23.418 1.00 88.62 80 ASP A C 1
ATOM 633 O O . ASP A 1 80 ? 7.463 -2.720 -23.728 1.00 88.62 80 ASP A O 1
ATOM 637 N N . HIS A 1 81 ? 7.070 -0.553 -24.130 1.00 87.19 81 HIS A N 1
ATOM 638 C CA . HIS A 1 81 ? 6.259 -0.800 -25.327 1.00 87.19 81 HIS A CA 1
ATOM 639 C C . HIS A 1 81 ? 7.049 -1.466 -26.457 1.00 87.19 81 HIS A C 1
ATOM 641 O O . HIS A 1 81 ? 6.508 -2.321 -27.158 1.00 87.19 81 HIS A O 1
ATOM 647 N N . LEU A 1 82 ? 8.325 -1.107 -26.628 1.00 88.38 82 LEU A N 1
ATOM 648 C CA . LEU A 1 82 ? 9.202 -1.730 -27.626 1.00 88.38 82 LEU A CA 1
ATOM 649 C C . LEU A 1 82 ? 9.610 -3.155 -27.234 1.00 88.38 82 LEU A C 1
ATOM 651 O O . LEU A 1 82 ? 9.819 -4.006 -28.098 1.00 88.38 82 LEU A O 1
ATOM 655 N N . ARG A 1 83 ? 9.715 -3.421 -25.933 1.00 90.25 83 ARG A N 1
ATOM 656 C CA . ARG A 1 83 ? 10.192 -4.693 -25.391 1.00 90.25 83 ARG A CA 1
ATOM 657 C C . ARG A 1 83 ? 9.095 -5.745 -25.237 1.00 90.25 83 ARG A C 1
ATOM 659 O O . ARG A 1 83 ? 9.353 -6.926 -25.467 1.00 90.25 83 ARG A O 1
ATOM 666 N N . ALA A 1 84 ? 7.877 -5.334 -24.894 1.00 90.75 84 ALA A N 1
ATOM 667 C CA . ALA A 1 84 ? 6.719 -6.215 -24.758 1.00 90.75 84 ALA A CA 1
ATOM 668 C C . ALA A 1 84 ? 6.531 -7.211 -25.930 1.00 90.75 84 ALA A C 1
ATOM 670 O O . ALA A 1 84 ? 6.361 -8.404 -25.656 1.00 90.75 84 ALA A O 1
ATOM 671 N N . PRO A 1 85 ? 6.608 -6.809 -27.221 1.00 92.75 85 PRO A N 1
ATOM 672 C CA . PRO A 1 85 ? 6.480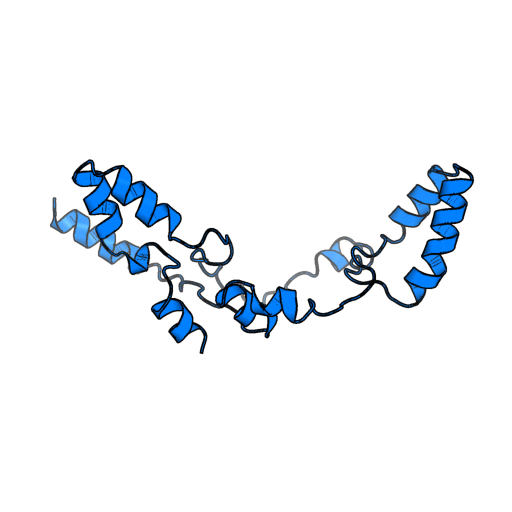 -7.758 -28.328 1.00 92.75 85 PRO A CA 1
ATOM 673 C C . PRO A 1 85 ? 7.625 -8.777 -28.370 1.00 92.75 85 PRO A C 1
ATOM 675 O O . PRO A 1 85 ? 7.369 -9.950 -28.626 1.00 92.75 85 PRO A O 1
ATOM 678 N N . GLN A 1 86 ? 8.858 -8.375 -28.044 1.00 92.12 86 GLN A N 1
ATOM 679 C CA . GLN A 1 86 ? 10.008 -9.288 -28.003 1.00 92.12 86 GLN A CA 1
ATOM 680 C C . GLN A 1 86 ? 9.839 -10.353 -26.912 1.00 92.12 86 GLN A C 1
ATOM 682 O O . GLN A 1 86 ? 10.098 -11.533 -27.136 1.00 92.12 86 GLN A O 1
ATOM 687 N N . LEU A 1 87 ? 9.357 -9.961 -25.728 1.00 92.81 87 LEU A N 1
ATOM 688 C CA . LEU A 1 87 ? 9.054 -10.913 -24.655 1.00 92.81 87 LEU A CA 1
ATOM 689 C C . LEU A 1 87 ? 7.907 -11.857 -25.036 1.00 92.81 87 LEU A C 1
ATOM 691 O O . LEU A 1 87 ? 7.958 -13.045 -24.716 1.00 92.81 87 LEU A O 1
ATOM 695 N N . SER A 1 88 ? 6.896 -11.346 -25.742 1.00 94.12 88 SER A N 1
ATOM 696 C CA . SER A 1 88 ? 5.789 -12.155 -26.255 1.00 94.12 88 SER A CA 1
ATOM 697 C C . SER A 1 88 ? 6.264 -13.187 -27.284 1.00 94.12 88 SER A C 1
ATOM 699 O O . SER A 1 88 ? 5.895 -14.356 -27.189 1.00 94.12 88 SER A O 1
ATOM 701 N N . GLU A 1 89 ? 7.152 -12.794 -28.198 1.00 96.06 89 GLU A N 1
ATOM 702 C CA . GLU A 1 89 ? 7.772 -13.681 -29.186 1.00 96.06 89 GLU A CA 1
ATOM 703 C C . GLU A 1 89 ? 8.592 -14.793 -28.507 1.00 96.06 89 GLU A C 1
ATOM 705 O O . GLU A 1 89 ? 8.408 -15.978 -28.798 1.00 96.06 89 GLU A O 1
ATOM 710 N N . LEU A 1 90 ? 9.423 -14.451 -27.516 1.00 95.31 90 LEU A N 1
ATOM 711 C CA . LEU A 1 90 ? 10.177 -15.441 -26.735 1.00 95.31 90 LEU A CA 1
ATOM 712 C C . LEU A 1 90 ? 9.264 -16.417 -25.984 1.00 95.31 90 LEU A C 1
ATOM 714 O O . LEU A 1 90 ? 9.548 -17.619 -25.936 1.00 95.31 90 LEU A O 1
ATOM 718 N N . ALA A 1 91 ? 8.154 -15.922 -25.427 1.00 94.38 91 ALA A N 1
ATOM 719 C CA . ALA A 1 91 ? 7.148 -16.757 -24.779 1.00 94.38 91 ALA A CA 1
ATOM 720 C C . ALA A 1 91 ? 6.489 -17.715 -25.785 1.00 94.38 91 ALA A C 1
ATOM 722 O O . ALA A 1 91 ? 6.367 -18.912 -25.511 1.00 94.38 91 ALA A O 1
ATOM 723 N N . GLN A 1 92 ? 6.122 -17.215 -26.968 1.00 96.81 92 GLN A N 1
ATOM 724 C CA . GLN A 1 92 ? 5.499 -17.997 -28.036 1.00 96.81 92 GLN A CA 1
ATOM 725 C C . GLN A 1 92 ? 6.431 -19.099 -28.559 1.00 96.81 92 GLN A C 1
ATOM 727 O O . GLN A 1 92 ? 5.998 -20.235 -28.765 1.00 96.81 92 GLN A O 1
ATOM 732 N N . HIS A 1 93 ? 7.724 -18.802 -28.698 1.00 96.00 93 HIS A N 1
ATOM 733 C CA . HIS A 1 93 ? 8.747 -19.768 -29.103 1.00 96.00 93 HIS A CA 1
ATOM 734 C C . HIS A 1 93 ? 9.235 -20.682 -27.968 1.00 96.00 93 HIS A C 1
ATOM 736 O O . HIS A 1 93 ? 10.148 -21.480 -28.182 1.00 96.00 93 HIS A O 1
ATOM 742 N N . LYS A 1 94 ? 8.621 -20.615 -26.776 1.00 94.38 94 LYS A N 1
ATOM 743 C CA . LYS A 1 94 ? 8.970 -21.414 -25.585 1.00 94.38 94 LYS A CA 1
ATOM 744 C C . LYS A 1 94 ? 10.427 -21.245 -25.132 1.00 94.38 94 LYS A C 1
ATOM 746 O O . LYS A 1 94 ? 10.984 -22.133 -24.488 1.00 94.38 94 LYS A O 1
ATOM 751 N N . GLN A 1 95 ? 11.039 -20.099 -25.420 1.00 95.25 95 GLN A N 1
ATOM 752 C CA . GLN A 1 95 ? 12.402 -19.770 -25.000 1.00 95.25 95 GLN A CA 1
ATOM 753 C C . GLN A 1 95 ? 12.397 -19.207 -23.573 1.00 95.25 95 GLN A C 1
ATOM 755 O O . GLN A 1 95 ? 12.672 -18.030 -23.336 1.00 95.25 95 GLN A O 1
ATOM 760 N N . LEU A 1 96 ? 12.038 -20.058 -22.606 1.00 94.31 96 LEU A N 1
ATOM 761 C CA . LEU A 1 96 ? 11.810 -19.642 -21.219 1.00 94.31 96 LEU A CA 1
ATOM 762 C C . LEU A 1 96 ? 13.077 -19.142 -20.523 1.00 94.31 96 LEU A C 1
ATOM 764 O O . LEU A 1 96 ? 12.985 -18.229 -19.708 1.00 94.31 96 LEU A O 1
ATOM 768 N N . ASP A 1 97 ? 14.243 -19.698 -20.846 1.00 96.12 97 ASP A N 1
ATOM 769 C CA . ASP A 1 97 ? 15.507 -19.274 -20.235 1.00 96.12 97 ASP A CA 1
ATOM 770 C C . ASP A 1 97 ? 15.901 -17.867 -20.696 1.00 96.12 97 ASP A C 1
ATOM 772 O O . ASP A 1 97 ? 16.215 -17.012 -19.867 1.00 96.12 97 ASP A O 1
ATOM 776 N N . SER A 1 98 ? 15.773 -17.587 -21.998 1.00 94.62 98 SER A N 1
ATOM 777 C CA . SER A 1 98 ? 15.971 -16.248 -22.564 1.00 94.62 98 SER A CA 1
ATOM 778 C C . SER A 1 98 ? 14.983 -15.242 -21.973 1.00 94.62 98 SER A C 1
ATOM 780 O O . SER A 1 98 ? 15.375 -14.152 -21.560 1.00 94.62 98 SER A O 1
ATOM 782 N N . LEU A 1 99 ? 13.706 -15.621 -21.869 1.00 94.56 99 LEU A N 1
ATOM 783 C CA . LEU A 1 99 ? 12.661 -14.780 -21.288 1.00 94.56 99 LEU A CA 1
ATOM 784 C C . LEU A 1 99 ? 12.942 -14.465 -19.812 1.00 94.56 99 LEU A C 1
ATOM 786 O O . LEU A 1 99 ? 12.864 -13.307 -19.405 1.00 94.56 99 LEU A O 1
ATOM 790 N N . ARG A 1 100 ? 13.314 -15.474 -19.014 1.00 94.06 100 ARG A N 1
ATOM 791 C CA . ARG A 1 100 ? 13.683 -15.301 -17.600 1.00 94.06 100 ARG A CA 1
ATOM 792 C C . ARG A 1 100 ? 14.886 -14.387 -17.443 1.00 94.06 100 ARG A C 1
ATOM 794 O O . ARG A 1 100 ? 14.846 -13.495 -16.602 1.00 94.06 100 ARG A O 1
ATOM 801 N N . LEU A 1 101 ? 15.923 -14.588 -18.256 1.00 92.50 101 LEU A N 1
ATOM 802 C CA . LEU A 1 101 ? 17.112 -13.744 -18.241 1.00 92.50 101 LEU A CA 1
ATOM 803 C C . LEU A 1 101 ? 16.749 -12.293 -18.557 1.00 92.50 101 LEU A C 1
ATOM 805 O O . LEU A 1 101 ? 17.164 -11.390 -17.837 1.00 92.50 101 LEU A O 1
ATOM 809 N N . MET A 1 102 ? 15.935 -12.064 -19.590 1.00 91.69 102 MET A N 1
ATOM 810 C CA . MET A 1 102 ? 15.478 -10.720 -19.922 1.00 91.69 102 MET A CA 1
ATOM 811 C C . MET A 1 102 ? 14.744 -10.086 -18.739 1.00 91.69 102 MET A C 1
ATOM 813 O O . MET A 1 102 ? 15.142 -9.008 -18.305 1.00 91.69 102 MET A O 1
ATOM 817 N N . ILE A 1 103 ? 13.727 -10.744 -18.178 1.00 90.25 103 ILE A N 1
ATOM 818 C CA . ILE A 1 103 ? 12.965 -10.210 -17.034 1.00 90.25 103 ILE A CA 1
ATOM 819 C C . ILE A 1 103 ? 13.869 -9.965 -15.811 1.00 90.25 103 ILE A C 1
ATOM 821 O O . ILE A 1 103 ? 13.669 -8.989 -15.095 1.00 90.25 103 ILE A O 1
ATOM 825 N N . ALA A 1 104 ? 14.883 -10.805 -15.585 1.00 88.44 104 ALA A N 1
ATOM 826 C CA . ALA A 1 104 ? 15.833 -10.636 -14.485 1.00 88.44 104 ALA A CA 1
ATOM 827 C C . ALA A 1 104 ? 16.765 -9.426 -14.672 1.00 88.44 104 ALA A C 1
ATOM 829 O O . ALA A 1 104 ? 17.103 -8.769 -13.693 1.00 88.44 104 ALA A O 1
ATOM 830 N N . MET A 1 105 ? 17.165 -9.113 -15.910 1.00 86.56 105 MET A N 1
ATOM 831 C CA . MET A 1 105 ? 17.989 -7.931 -16.205 1.00 86.56 105 MET A CA 1
ATOM 832 C C . MET A 1 105 ? 17.215 -6.622 -16.023 1.00 86.56 105 MET A C 1
ATOM 834 O O . MET A 1 105 ? 17.776 -5.623 -15.581 1.00 86.56 105 MET A O 1
ATOM 838 N N . ARG A 1 106 ? 15.928 -6.619 -16.375 1.00 86.50 106 ARG A N 1
ATOM 839 C CA . ARG A 1 106 ? 15.015 -5.493 -16.161 1.00 86.50 106 ARG A CA 1
ATOM 840 C C . ARG A 1 106 ? 13.608 -6.045 -16.032 1.00 86.50 106 ARG A C 1
ATOM 842 O O . ARG A 1 106 ? 13.109 -6.661 -16.977 1.00 86.50 106 ARG A O 1
ATOM 849 N N . ALA A 1 107 ? 12.980 -5.806 -14.892 1.00 86.81 107 ALA A N 1
ATOM 850 C CA . ALA A 1 107 ? 11.614 -6.239 -14.664 1.00 86.81 107 ALA A CA 1
ATOM 851 C C . ALA A 1 107 ? 10.621 -5.435 -15.525 1.00 86.81 107 ALA A C 1
ATOM 853 O O . ALA A 1 107 ? 10.930 -4.346 -16.011 1.00 86.81 107 ALA A O 1
ATOM 854 N N . GLU A 1 108 ? 9.458 -6.034 -15.776 1.00 88.69 108 GLU A N 1
ATOM 855 C CA . GLU A 1 108 ? 8.384 -5.406 -16.546 1.00 88.69 108 GLU A CA 1
ATOM 856 C C . GLU A 1 108 ? 7.515 -4.518 -15.644 1.00 88.69 108 GLU A C 1
ATOM 858 O O . GLU A 1 108 ? 7.358 -4.810 -14.446 1.00 88.69 108 GLU A O 1
ATOM 863 N N . PRO A 1 109 ? 6.926 -3.451 -16.211 1.00 90.50 109 PRO A N 1
ATOM 864 C CA . PRO A 1 109 ? 6.048 -2.562 -15.474 1.00 90.50 109 PRO A CA 1
ATOM 865 C C . PRO A 1 109 ? 4.793 -3.293 -14.991 1.00 90.50 109 PRO A C 1
ATOM 867 O O . PRO A 1 109 ? 4.228 -4.135 -15.689 1.00 90.50 109 PRO A O 1
ATOM 870 N N . LEU A 1 110 ? 4.321 -2.942 -13.793 1.00 87.44 110 LEU A N 1
ATOM 871 C CA . LEU A 1 110 ? 3.134 -3.579 -13.204 1.00 87.44 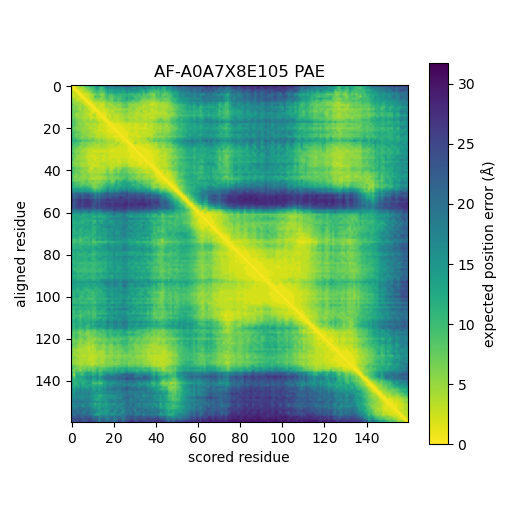110 LEU A CA 1
ATOM 872 C C . LEU A 1 110 ? 1.827 -3.108 -13.853 1.00 87.44 110 LEU A C 1
ATOM 874 O O . LEU A 1 110 ? 0.832 -3.835 -13.846 1.00 87.44 110 LEU A O 1
ATOM 878 N N . ARG A 1 111 ? 1.811 -1.889 -14.400 1.00 87.81 111 ARG A N 1
ATOM 879 C CA . ARG A 1 111 ? 0.657 -1.308 -15.085 1.00 87.81 111 ARG A CA 1
ATOM 880 C C . ARG A 1 111 ? 1.079 -0.667 -16.399 1.00 87.81 111 ARG A C 1
ATOM 882 O O . ARG A 1 111 ? 2.124 -0.041 -16.491 1.00 87.81 111 ARG A O 1
ATOM 889 N N . HIS A 1 112 ? 0.224 -0.772 -17.411 1.00 84.19 112 HIS A N 1
ATOM 890 C CA . HIS A 1 112 ? 0.458 -0.139 -18.705 1.00 84.19 112 HIS A CA 1
ATOM 891 C C . HIS A 1 112 ? 0.467 1.397 -18.599 1.00 84.19 112 HIS A C 1
ATOM 893 O O . HIS A 1 112 ? 1.474 2.034 -18.869 1.00 84.19 112 HIS A O 1
ATOM 899 N N . ALA A 1 113 ? -0.611 2.007 -18.119 1.00 83.38 113 ALA A N 1
ATOM 900 C CA . ALA A 1 113 ? -0.720 3.462 -18.047 1.00 83.38 113 ALA A CA 1
ATOM 901 C C . ALA A 1 113 ? -0.972 3.940 -16.618 1.00 83.38 113 ALA A C 1
ATOM 903 O O . ALA A 1 113 ? -1.457 3.182 -15.775 1.00 83.38 113 ALA A O 1
ATOM 904 N N . ASN A 1 114 ? -0.691 5.213 -16.349 1.00 82.81 114 ASN A N 1
ATOM 905 C CA . ASN A 1 114 ? -1.106 5.891 -15.121 1.00 82.81 114 ASN A CA 1
ATOM 906 C C . ASN A 1 114 ? -2.427 6.648 -15.334 1.00 82.81 114 ASN A C 1
ATOM 908 O O . ASN A 1 114 ? -2.524 7.847 -15.080 1.00 82.81 114 ASN A O 1
ATOM 912 N N . ASP A 1 115 ? -3.436 5.955 -15.861 1.00 81.81 115 ASP A N 1
ATOM 913 C CA . ASP A 1 115 ? -4.746 6.560 -16.090 1.00 81.81 115 ASP A CA 1
ATOM 914 C C . ASP A 1 115 ? -5.506 6.734 -14.780 1.00 81.81 115 ASP A C 1
ATOM 916 O O . ASP A 1 115 ? -5.548 5.815 -13.949 1.00 81.81 115 ASP A O 1
ATOM 920 N N . LEU A 1 116 ? -6.151 7.894 -14.649 1.00 81.06 116 LEU A N 1
ATOM 921 C CA . LEU A 1 116 ? -7.118 8.167 -13.595 1.00 81.06 116 LEU A CA 1
ATOM 922 C C . LEU A 1 116 ? -8.292 7.187 -13.694 1.00 81.06 116 LEU A C 1
ATOM 924 O O . LEU A 1 116 ? -8.683 6.755 -14.780 1.00 81.06 116 LEU A O 1
ATOM 928 N N . LEU A 1 117 ? -8.869 6.844 -12.543 1.00 85.69 117 LEU A N 1
ATOM 929 C CA . LEU A 1 117 ? -10.084 6.037 -12.508 1.00 85.69 117 LEU A CA 1
ATOM 930 C C . LEU A 1 117 ? -11.219 6.768 -13.251 1.00 85.69 117 LEU A C 1
ATOM 932 O O . LEU A 1 117 ? -11.340 7.989 -13.090 1.00 85.69 117 LEU A O 1
ATOM 936 N N . PRO A 1 118 ? -12.072 6.046 -14.003 1.00 89.38 118 PRO A N 1
ATOM 937 C CA . PRO A 1 118 ? -13.252 6.633 -14.630 1.00 89.38 118 PRO A CA 1
ATOM 938 C C . PRO A 1 118 ? -14.100 7.406 -13.616 1.00 89.38 118 PRO A C 1
ATOM 940 O O . PRO A 1 118 ? -14.165 7.039 -12.437 1.00 89.38 118 PRO A O 1
ATOM 943 N N . THR A 1 119 ? -14.743 8.490 -14.052 1.00 86.94 119 THR A N 1
ATOM 944 C CA . THR A 1 119 ? -15.507 9.378 -13.160 1.00 86.94 119 THR A CA 1
ATOM 945 C C . THR A 1 119 ? -16.654 8.641 -12.464 1.00 86.94 119 THR A C 1
ATOM 947 O O . THR A 1 119 ? -16.957 8.901 -11.301 1.00 86.94 119 THR A O 1
ATOM 950 N N . GLU A 1 120 ? -17.250 7.661 -13.135 1.00 89.44 120 GLU A N 1
ATOM 951 C CA . GLU A 1 120 ? -18.320 6.820 -12.600 1.00 89.44 120 GLU A CA 1
ATOM 952 C C . GLU A 1 120 ? -17.834 5.960 -11.428 1.00 89.44 120 GLU A C 1
ATOM 954 O O . GLU A 1 120 ? -18.569 5.727 -10.472 1.00 89.44 120 GLU A O 1
ATOM 959 N N . VAL A 1 121 ? -16.577 5.514 -11.481 1.00 89.38 121 VAL A N 1
ATOM 960 C CA . VAL A 1 121 ? -15.961 4.724 -10.410 1.00 89.38 121 VAL A CA 1
ATOM 961 C C . VAL A 1 121 ? -15.497 5.641 -9.288 1.00 89.38 121 VAL A C 1
ATOM 963 O O . VAL A 1 121 ? -15.782 5.375 -8.124 1.00 89.38 121 VAL A O 1
ATOM 966 N N . SER A 1 122 ? -14.807 6.736 -9.621 1.00 87.62 122 SER A N 1
ATOM 967 C CA . SER A 1 122 ? -14.213 7.620 -8.615 1.00 87.62 122 SER A CA 1
ATOM 968 C C . SER A 1 122 ? -15.254 8.314 -7.737 1.00 87.62 122 SER A C 1
ATOM 970 O O . SER A 1 122 ? -15.009 8.488 -6.548 1.00 87.62 122 SER A O 1
ATOM 972 N N . THR A 1 123 ? -16.433 8.630 -8.276 1.00 88.81 123 THR A N 1
ATOM 973 C CA . THR A 1 123 ? -17.545 9.233 -7.517 1.00 88.81 123 THR A CA 1
ATOM 974 C C . THR A 1 123 ? -18.242 8.268 -6.555 1.00 88.81 123 THR A C 1
ATOM 976 O O . THR A 1 123 ? -18.860 8.725 -5.594 1.00 88.81 123 THR A O 1
ATOM 979 N N . ASN A 1 124 ? -18.135 6.952 -6.771 1.00 91.25 124 ASN A N 1
ATOM 980 C CA . ASN A 1 124 ? -18.700 5.932 -5.880 1.00 91.25 124 ASN A CA 1
ATOM 981 C C . ASN A 1 124 ? -17.769 5.580 -4.706 1.00 91.25 124 ASN A C 1
ATOM 983 O O . ASN A 1 124 ? -18.213 5.007 -3.716 1.00 91.25 124 ASN A O 1
ATOM 987 N N . LEU A 1 125 ? -16.482 5.924 -4.800 1.00 87.75 125 LEU A N 1
ATOM 988 C CA . LEU A 1 125 ? -15.511 5.620 -3.751 1.00 87.75 125 LEU A CA 1
ATOM 989 C C . LEU A 1 125 ? -15.900 6.273 -2.423 1.00 87.75 125 LEU A C 1
ATOM 991 O O . LEU A 1 125 ? -16.482 7.357 -2.403 1.00 87.75 125 LEU A O 1
ATOM 995 N N . ASP A 1 126 ? -15.482 5.653 -1.320 1.00 84.75 126 ASP A N 1
ATOM 996 C CA . ASP A 1 126 ? -15.555 6.266 0.006 1.00 84.75 126 ASP A CA 1
ATOM 997 C C . ASP A 1 126 ? -14.960 7.693 -0.046 1.00 84.75 126 ASP A C 1
ATOM 999 O O . ASP A 1 126 ? -13.880 7.875 -0.628 1.00 84.75 126 ASP A O 1
ATOM 1003 N N . PRO A 1 127 ? -15.613 8.713 0.545 1.00 84.31 127 PRO A N 1
ATOM 1004 C CA . PRO A 1 127 ? -15.113 10.090 0.589 1.00 84.31 127 PRO A CA 1
ATOM 1005 C C . PRO A 1 127 ? -13.649 10.220 1.046 1.00 84.31 127 PRO A C 1
ATOM 1007 O O . PRO A 1 127 ? -12.931 11.102 0.570 1.00 84.31 127 PRO A O 1
ATOM 1010 N N . ARG A 1 128 ? -13.162 9.337 1.927 1.00 81.25 128 ARG A N 1
ATOM 1011 C CA . ARG A 1 128 ? -11.747 9.284 2.333 1.00 81.25 128 ARG A CA 1
ATOM 1012 C C . ARG A 1 128 ? -10.847 8.854 1.182 1.00 81.25 128 ARG A C 1
ATOM 1014 O O . ARG A 1 128 ? -9.802 9.456 0.933 1.00 81.25 128 ARG A O 1
ATOM 1021 N N . THR A 1 129 ? -11.267 7.825 0.455 1.00 84.25 129 THR A N 1
ATOM 1022 C CA . THR A 1 129 ? -10.561 7.313 -0.722 1.00 84.25 129 THR A CA 1
ATOM 1023 C C . THR A 1 129 ? -10.554 8.353 -1.841 1.00 84.25 129 THR A C 1
ATOM 1025 O O . THR A 1 129 ? -9.508 8.571 -2.452 1.00 84.25 129 THR A O 1
ATOM 1028 N N . GLN A 1 1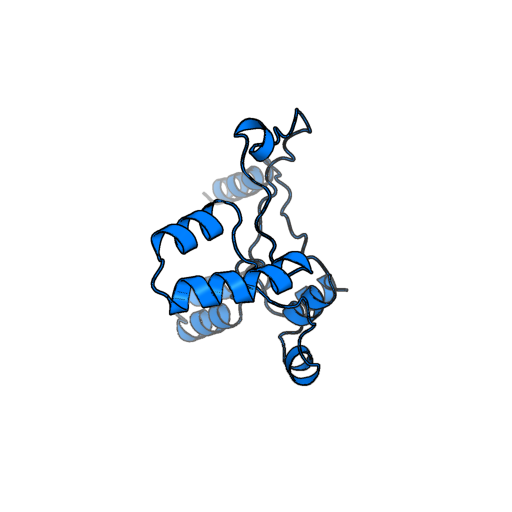30 ? -11.662 9.074 -2.045 1.00 86.44 130 GLN A N 1
ATOM 1029 C CA . GLN A 1 130 ? -11.729 10.203 -2.980 1.00 86.44 130 GLN A CA 1
ATOM 1030 C C . GLN A 1 130 ? -10.749 11.319 -2.605 1.00 86.44 130 GLN A C 1
ATOM 1032 O O . GLN A 1 130 ? -9.991 11.793 -3.450 1.00 86.44 130 GLN A O 1
ATOM 1037 N N . ALA A 1 131 ? -10.713 11.713 -1.328 1.00 83.81 131 ALA A N 1
ATOM 1038 C CA . ALA A 1 131 ? -9.800 12.749 -0.856 1.00 83.81 131 ALA A CA 1
ATOM 1039 C C . ALA A 1 131 ? -8.329 12.365 -1.099 1.00 83.81 131 ALA A C 1
ATOM 1041 O O . ALA A 1 131 ? -7.530 13.189 -1.543 1.00 83.81 131 ALA A O 1
ATOM 1042 N N . ARG A 1 132 ? -7.976 11.095 -0.885 1.00 82.56 132 ARG A N 1
ATOM 1043 C CA . ARG A 1 132 ? -6.625 10.580 -1.153 1.00 82.56 132 ARG A CA 1
ATOM 1044 C C . ARG A 1 132 ? -6.287 10.529 -2.629 1.00 82.56 132 ARG A C 1
ATOM 1046 O O . ARG A 1 132 ? -5.157 10.839 -2.992 1.00 82.56 132 ARG A O 1
ATOM 1053 N N . LEU A 1 133 ? -7.248 10.148 -3.469 1.00 84.94 133 LEU A N 1
ATOM 1054 C CA . LEU A 1 133 ? -7.088 10.174 -4.920 1.00 84.94 133 LEU A CA 1
ATOM 1055 C C . LEU A 1 133 ? -6.818 11.603 -5.418 1.00 84.94 133 LEU A C 1
ATOM 1057 O O . LEU A 1 133 ? -6.018 11.791 -6.326 1.00 84.94 133 LEU A O 1
ATOM 1061 N N . ALA A 1 134 ? -7.384 12.613 -4.751 1.00 84.75 134 ALA A N 1
ATOM 1062 C CA . ALA A 1 134 ? -7.068 14.025 -4.971 1.00 84.75 134 ALA A CA 1
ATOM 1063 C C . ALA A 1 134 ? -5.698 14.472 -4.398 1.00 84.75 134 ALA A C 1
ATOM 1065 O O . ALA A 1 134 ? -5.394 15.663 -4.391 1.00 84.75 134 ALA A O 1
ATOM 1066 N N . GLY A 1 135 ? -4.867 13.547 -3.904 1.00 81.31 135 GLY A N 1
ATOM 1067 C CA . GLY A 1 135 ? -3.514 13.818 -3.403 1.00 81.31 135 GLY A CA 1
ATOM 1068 C C . GLY A 1 135 ? -3.452 14.306 -1.956 1.00 81.31 135 GLY A C 1
ATOM 1069 O O . GLY A 1 135 ? -2.387 14.692 -1.473 1.00 81.31 135 GLY A O 1
ATOM 1070 N N . LEU A 1 136 ? -4.572 14.291 -1.235 1.00 79.50 136 LEU A N 1
ATOM 1071 C CA . LEU A 1 136 ? -4.607 14.729 0.149 1.00 79.50 136 LEU A CA 1
ATOM 1072 C C . LEU A 1 136 ? -4.084 13.621 1.080 1.00 79.50 136 LEU A C 1
ATOM 1074 O O . LEU A 1 136 ? -4.674 12.546 1.181 1.00 79.50 136 LEU A O 1
ATOM 1078 N N . GLN A 1 137 ? -2.972 13.880 1.771 1.00 67.69 137 GLN A N 1
ATOM 1079 C CA . GLN A 1 137 ? -2.317 12.891 2.631 1.00 67.69 137 GLN A CA 1
ATOM 1080 C C . GLN A 1 137 ? -2.817 12.947 4.084 1.00 67.69 137 GLN A C 1
ATOM 1082 O O . GLN A 1 137 ? -2.977 14.022 4.668 1.00 67.69 137 GLN A O 1
ATOM 1087 N N . TYR A 1 138 ? -3.014 11.768 4.680 1.00 62.00 138 TYR A N 1
ATOM 1088 C CA . TYR A 1 138 ? -3.289 11.585 6.104 1.00 62.00 138 TYR A CA 1
ATOM 1089 C C . TYR A 1 138 ? -1.969 11.524 6.880 1.00 62.00 138 TYR A C 1
ATOM 1091 O O . TYR A 1 138 ? -1.392 10.457 7.049 1.00 62.00 138 TYR A O 1
ATOM 1099 N N . HIS A 1 139 ? -1.481 12.664 7.362 1.00 55.00 139 HIS A N 1
ATOM 1100 C CA . HIS A 1 139 ? -0.380 12.688 8.328 1.00 55.00 139 HIS A CA 1
ATOM 1101 C C . HIS A 1 139 ? -0.954 12.779 9.740 1.00 55.00 139 HIS A C 1
ATOM 1103 O O . HIS A 1 139 ? -0.961 13.843 10.352 1.00 55.00 139 HIS A O 1
ATOM 1109 N N . SER A 1 140 ? -1.494 11.673 10.250 1.00 54.69 140 SER A N 1
ATOM 1110 C CA . SER A 1 140 ? -1.764 11.526 11.684 1.00 54.69 140 SER A CA 1
ATOM 1111 C C . SER A 1 140 ? -0.723 10.595 12.284 1.00 54.69 140 SER A C 1
ATOM 1113 O O . SER A 1 140 ? -1.038 9.503 12.754 1.00 54.69 140 SER A O 1
ATOM 1115 N N . THR A 1 141 ? 0.542 10.997 12.213 1.00 58.62 141 THR A N 1
ATOM 1116 C CA . THR A 1 141 ? 1.535 10.398 13.094 1.00 58.62 141 THR A CA 1
ATOM 1117 C C . THR A 1 141 ? 1.275 10.927 14.495 1.00 58.62 141 THR A C 1
ATOM 1119 O O . THR A 1 141 ? 1.238 12.143 14.701 1.00 58.62 141 THR A O 1
ATOM 1122 N N . LEU A 1 142 ? 1.057 10.034 15.456 1.00 59.50 142 LEU A N 1
ATOM 1123 C CA . LEU A 1 142 ? 1.042 10.441 16.853 1.00 59.50 142 LEU A CA 1
ATOM 1124 C C . LEU A 1 142 ? 2.477 10.837 17.235 1.00 59.50 142 LEU A C 1
ATOM 1126 O O . LEU A 1 142 ? 3.398 10.067 16.941 1.00 59.50 142 LEU A O 1
ATOM 1130 N N . PRO A 1 143 ? 2.689 12.018 17.845 1.00 60.00 143 PRO A N 1
ATOM 1131 C CA . PRO A 1 143 ? 4.007 12.382 18.344 1.00 60.00 143 PRO A CA 1
ATOM 1132 C C . PRO A 1 143 ? 4.441 11.366 19.406 1.00 60.00 143 PRO A C 1
ATOM 1134 O O . PRO A 1 143 ? 3.636 10.978 20.260 1.00 60.00 143 PRO A O 1
ATOM 1137 N N . GLN A 1 144 ? 5.702 10.930 19.347 1.00 59.44 144 GLN A N 1
ATOM 1138 C CA . GLN A 1 144 ? 6.305 10.176 20.441 1.00 59.44 144 GLN A CA 1
ATOM 1139 C C . GLN A 1 144 ? 6.548 11.121 21.616 1.00 59.44 144 GLN A C 1
ATOM 1141 O O . GLN A 1 144 ? 7.539 11.839 21.664 1.00 59.44 144 GLN A O 1
ATOM 1146 N N . ASP A 1 145 ? 5.620 11.116 22.568 1.00 64.25 145 ASP A N 1
ATOM 1147 C CA . ASP A 1 145 ? 5.795 11.768 23.861 1.00 64.25 145 ASP A CA 1
ATOM 1148 C C . ASP A 1 145 ? 6.052 10.676 24.916 1.00 64.25 145 ASP A C 1
ATOM 1150 O O . ASP A 1 145 ? 5.093 10.042 25.375 1.00 64.25 145 ASP A O 1
ATOM 1154 N N . PRO A 1 146 ? 7.307 10.437 25.345 1.00 65.06 146 PRO A N 1
ATOM 1155 C CA . PRO A 1 146 ? 7.624 9.408 26.343 1.00 65.06 146 PRO A CA 1
ATOM 1156 C C . PRO A 1 146 ? 6.930 9.650 27.697 1.00 65.06 146 PRO A C 1
ATOM 1158 O O . PRO A 1 146 ? 6.715 8.720 28.472 1.00 65.06 146 PRO A O 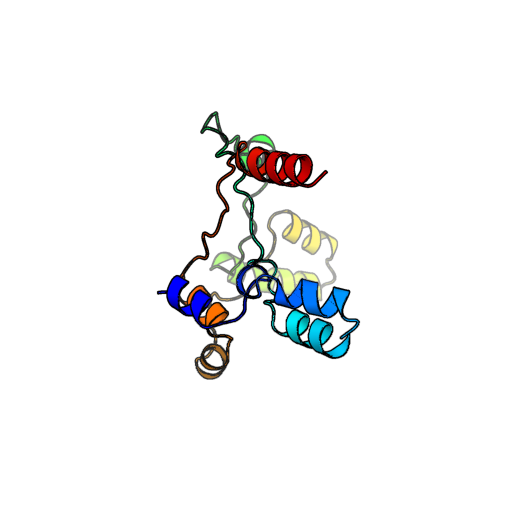1
ATOM 1161 N N . SER A 1 147 ? 6.511 10.888 27.971 1.00 70.81 147 SER A N 1
ATOM 1162 C CA . SER A 1 147 ? 5.758 11.281 29.165 1.00 70.81 147 SER A CA 1
ATOM 1163 C C . SER A 1 147 ? 4.262 10.935 29.120 1.00 70.81 147 SER A C 1
ATOM 1165 O O . SER A 1 147 ? 3.627 10.920 30.173 1.00 70.81 147 SER A O 1
ATOM 1167 N N . ARG A 1 148 ? 3.673 10.611 27.955 1.00 66.44 148 ARG A N 1
ATOM 1168 C CA . ARG A 1 148 ? 2.239 10.249 27.860 1.00 66.44 148 ARG A CA 1
ATOM 1169 C C . ARG A 1 148 ? 1.897 8.959 28.593 1.00 66.44 148 ARG A C 1
ATOM 1171 O O . ARG A 1 148 ? 0.785 8.818 29.083 1.00 66.44 148 ARG A O 1
ATOM 1178 N N . ILE A 1 149 ? 2.839 8.021 28.666 1.00 71.06 149 ILE A N 1
ATOM 1179 C CA . ILE A 1 149 ? 2.660 6.781 29.430 1.00 71.06 149 ILE A CA 1
ATOM 1180 C C . ILE A 1 149 ? 2.728 7.065 30.937 1.00 71.06 149 ILE A C 1
ATOM 1182 O O . ILE A 1 149 ? 2.056 6.393 31.716 1.00 71.06 149 ILE A O 1
ATOM 1186 N N . LEU A 1 150 ? 3.479 8.090 31.353 1.00 76.94 150 LEU A N 1
ATOM 1187 C CA . LEU A 1 150 ? 3.646 8.440 32.763 1.00 76.94 150 LEU A CA 1
ATOM 1188 C C . LEU A 1 150 ? 2.315 8.851 33.408 1.00 76.94 150 LEU A C 1
ATOM 1190 O O . LEU A 1 150 ? 1.984 8.339 34.471 1.00 76.94 150 LEU A O 1
ATOM 1194 N N . SER A 1 151 ? 1.512 9.684 32.736 1.00 71.19 151 SER A N 1
ATOM 1195 C CA . SER A 1 151 ? 0.198 10.102 33.252 1.00 71.19 151 SER A CA 1
ATOM 1196 C C . SER A 1 151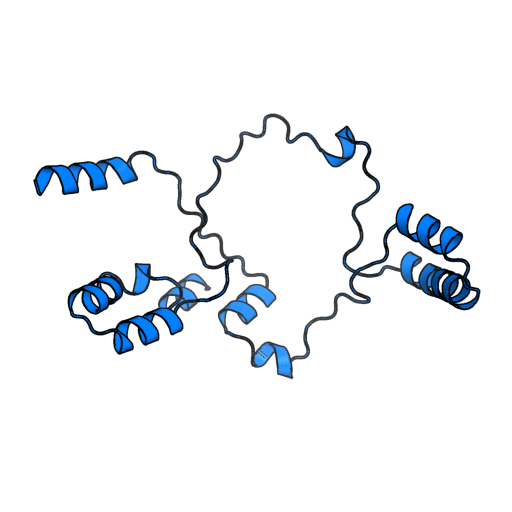 ? -0.789 8.938 33.375 1.00 71.19 151 SER A C 1
ATOM 1198 O O . SER A 1 151 ? -1.579 8.885 34.318 1.00 71.19 151 SER A O 1
ATOM 1200 N N . VAL A 1 152 ? -0.724 7.971 32.455 1.00 72.62 152 VAL A N 1
ATOM 1201 C CA . VAL A 1 152 ? -1.530 6.746 32.520 1.00 72.62 152 VAL A CA 1
ATOM 1202 C C . VAL A 1 152 ? -1.105 5.901 33.722 1.00 72.62 152 VAL A C 1
ATOM 120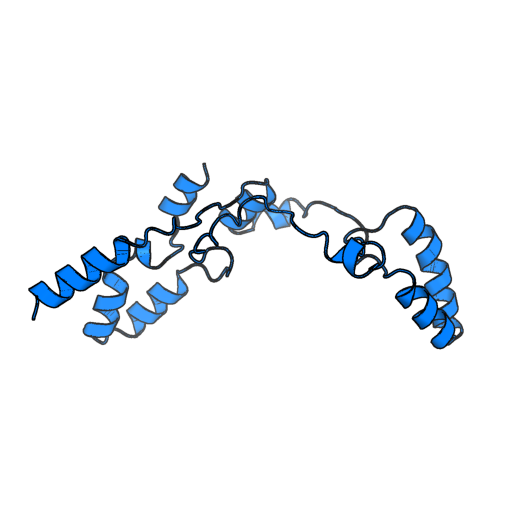4 O O . VAL A 1 152 ? -1.959 5.503 34.511 1.00 72.62 152 VAL A O 1
ATOM 1207 N N . ILE A 1 153 ? 0.198 5.684 33.920 1.00 78.00 153 ILE A N 1
ATOM 1208 C CA . ILE A 1 153 ? 0.728 4.923 35.064 1.00 78.00 153 ILE A CA 1
ATOM 1209 C C . ILE A 1 153 ? 0.369 5.599 36.394 1.00 78.00 153 ILE A C 1
ATOM 1211 O O . ILE A 1 153 ? -0.068 4.923 37.322 1.00 78.00 153 ILE A O 1
ATOM 1215 N N . GLU A 1 154 ? 0.509 6.922 36.487 1.00 81.62 154 GLU A N 1
ATOM 1216 C CA . GLU A 1 154 ? 0.133 7.692 37.677 1.00 81.62 154 GLU A CA 1
ATOM 1217 C C . GLU A 1 154 ? -1.364 7.586 37.976 1.00 81.62 154 GLU A C 1
ATOM 1219 O O . GLU A 1 154 ? -1.741 7.371 39.126 1.00 81.62 154 GLU A O 1
ATOM 1224 N N . SER A 1 155 ? -2.221 7.661 36.951 1.00 74.75 155 SER A N 1
ATOM 1225 C CA . SER A 1 155 ? -3.667 7.505 37.130 1.00 74.75 155 SER A CA 1
ATOM 12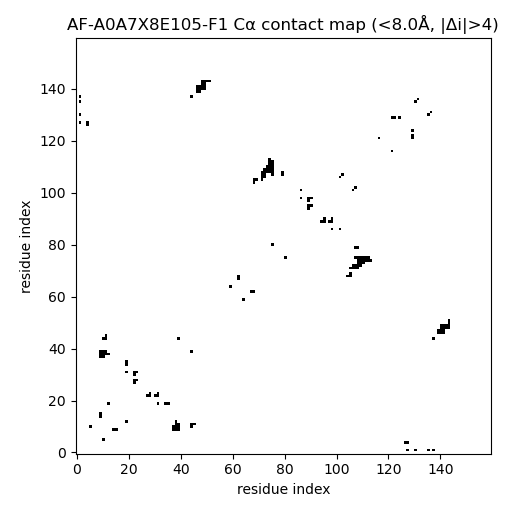26 C C . SER A 1 155 ? -4.050 6.110 37.634 1.00 74.75 155 SER A C 1
ATOM 1228 O O . SER A 1 155 ? -4.903 5.991 38.508 1.00 74.75 155 SER A O 1
ATOM 1230 N N . VAL A 1 156 ? -3.380 5.060 37.146 1.00 75.06 156 VAL A N 1
ATOM 1231 C CA . VAL A 1 156 ? -3.622 3.676 37.575 1.00 75.06 156 VAL A CA 1
ATOM 1232 C C . VAL A 1 156 ? -3.120 3.448 39.002 1.00 75.06 156 VAL A C 1
ATOM 1234 O O . VAL A 1 156 ? -3.821 2.822 39.791 1.00 75.06 156 VAL A O 1
ATOM 1237 N N . ASN A 1 157 ? -1.958 3.998 39.367 1.00 75.88 157 ASN A N 1
ATOM 1238 C CA . ASN A 1 157 ? -1.448 3.934 40.741 1.00 75.88 157 ASN A CA 1
ATOM 1239 C C . ASN A 1 157 ? -2.308 4.723 41.736 1.00 75.88 157 ASN A C 1
ATOM 1241 O O . ASN A 1 157 ? -2.393 4.333 42.891 1.00 75.88 157 ASN A O 1
ATOM 1245 N N . ALA A 1 158 ? -2.940 5.821 41.317 1.00 67.88 158 ALA A N 1
ATOM 1246 C CA . ALA A 1 158 ? -3.834 6.601 42.174 1.00 67.88 158 ALA A CA 1
ATOM 1247 C C . ALA A 1 158 ? -5.200 5.924 42.419 1.00 67.88 158 ALA A C 1
ATOM 1249 O O . ALA A 1 158 ? -5.936 6.335 43.315 1.00 67.88 158 ALA A O 1
ATOM 1250 N N . LEU A 1 159 ? -5.551 4.922 41.606 1.00 59.25 159 LEU A N 1
ATOM 1251 C CA . LEU A 1 159 ? -6.783 4.131 41.694 1.00 59.25 159 LEU A CA 1
ATOM 1252 C C . LEU A 1 159 ? -6.613 2.818 42.486 1.00 59.25 159 LEU A C 1
ATOM 1254 O O . LEU A 1 159 ? -7.618 2.147 42.733 1.00 59.25 159 LEU A O 1
ATOM 1258 N N . ALA A 1 160 ? -5.380 2.456 42.863 1.00 50.75 160 ALA A N 1
ATOM 1259 C CA . ALA A 1 160 ? -5.028 1.281 43.669 1.00 50.75 160 ALA A CA 1
ATOM 1260 C C . ALA A 1 160 ? -4.860 1.640 45.155 1.00 50.75 160 ALA A C 1
ATOM 1262 O O . ALA A 1 160 ? -5.258 0.803 45.998 1.00 50.75 160 ALA A O 1
#